Protein AF-C5IWW9-F1 (afdb_monomer)

Organism: Brassica rapa subsp. pekinensis (NCBI:txid51351)

InterPro domains:
  IPR004000 Actin family [PF00022] (5-110)
  IPR004000 Actin family [PR00190] (28-37)
  IPR004000 Actin family [PR00190] (51-62)
  IPR004000 Actin family [PR00190] (63-85)
  IPR004000 Actin family [PTHR11937] (9-110)
  IPR004001 Actin, conserved site [PS00406] (55-65)
  IPR043129 ATPase, nucleotide b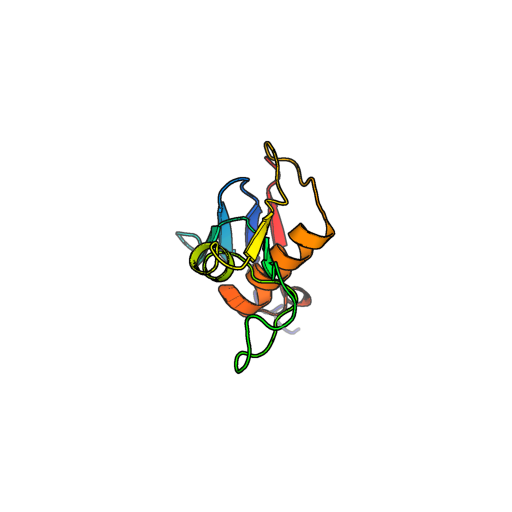inding domain [SSF53067] (5-110)

Mean predicted aligned error: 5.38 Å

Foldseek 3Di:
DDDPPPFWAKEWEQDQFWIFIPTPPDPGGQDIFGQKKWAFPDPPPDVPDPHDRIDGTPRRVVCVVGTDMDHQADPQRRNDPVSVVVVVCCVACPRVNHDVVSHHYDYDTD

Solvent-accessible surface area (backbone atoms only — not comparable to full-atom values): 6363 Å² total; per-residue (Å²): 129,82,74,76,74,84,64,64,33,35,38,39,39,63,38,41,66,39,31,36,29,29,52,64,88,55,98,59,63,77,34,77,41,43,36,37,38,17,28,70,72,54,92,76,79,57,75,92,52,88,82,62,80,63,33,52,23,62,64,20,60,78,40,50,92,57,29,48,76,46,59,29,34,52,93,37,39,79,78,33,66,78,51,42,51,53,49,51,49,42,48,33,54,66,66,68,61,49,64,66,92,72,37,57,72,48,74,54,82,100

Secondary structure (DSSP, 8-state):
-------PPEEEEE-SSEEEEEETT-SS-SEEEES-EEEESSTTS-TTS---S-EEHHHHHHTTTTEEEE-SEETTEES-HHHHHHHHHIIIIIII---GGGS-EEEE--

Sequence (110 aa):
MAEADDIQPIVCDNGTGMVKAGFAGDDAPRAVFPSVVGRPRHHGVMVGMNQKDAYVGDEAQSKRGILTLKYPIEHGVVSNWDDMEKIWHHTFYNELRIAPEEHPVLLTEA

Nearest PDB structures (foldseek):
  8j07-assembly1_d5  TM=9.933E-01  e=1.579E-17  Homo sapiens
  3w3d-assembly1_A  TM=9.469E-01  e=4.778E-17  Gallus gallus
  1yag-assembly1_A  TM=9.450E-01  e=1.278E-16  Saccharomyces cerevisiae
  4jhd-assembly2_D  TM=9.297E-01  e=1.130E-16  Drosophila melanogaster
  8glv-assembly1_Ld  TM=9.084E-01  e=3.513E-17  Chlamydomonas reinhardtii

pLDDT: mean 91.18, std 13.06, range [44.56, 98.75]

Radius of gyration: 15.79 Å; Cα contacts (8 Å, |Δi|>4): 195; chains: 1; bounding box: 46×25×44 Å

Structure (mmCIF, N/CA/C/O backbone):
data_AF-C5IWW9-F1
#
_entry.id   AF-C5IWW9-F1
#
loop_
_atom_site.group_PDB
_atom_site.id
_atom_site.type_symbol
_atom_site.label_atom_id
_atom_site.label_alt_id
_atom_site.label_comp_id
_atom_site.label_asym_id
_atom_site.label_entity_id
_atom_site.label_seq_id
_atom_site.pdbx_PDB_ins_code
_atom_site.Cartn_x
_atom_site.Cartn_y
_atom_site.Cartn_z
_atom_site.occupancy
_atom_site.B_iso_or_equiv
_atom_site.auth_seq_id
_atom_site.auth_comp_id
_atom_site.auth_asym_id
_atom_site.auth_atom_id
_atom_site.pdbx_PDB_model_num
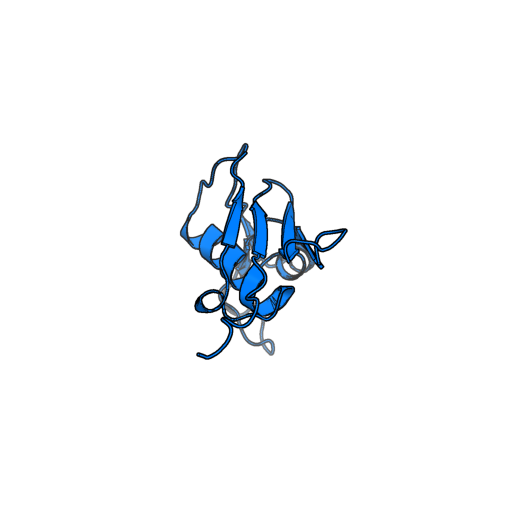ATOM 1 N N . MET A 1 1 ? 34.016 -0.231 -17.293 1.00 44.56 1 MET A N 1
ATOM 2 C CA . MET A 1 1 ? 32.789 0.568 -17.130 1.00 44.56 1 MET A CA 1
ATOM 3 C C . MET A 1 1 ? 31.763 -0.435 -16.661 1.00 44.56 1 MET A C 1
ATOM 5 O O . MET A 1 1 ? 31.471 -1.332 -17.435 1.00 44.56 1 MET A O 1
ATOM 9 N N . ALA A 1 2 ? 31.421 -0.439 -15.371 1.00 46.50 2 ALA A N 1
ATOM 10 C CA . ALA A 1 2 ? 30.396 -1.356 -14.882 1.00 46.50 2 ALA A CA 1
ATOM 11 C C . ALA A 1 2 ? 29.115 -1.025 -15.652 1.00 46.50 2 ALA A C 1
ATOM 13 O O . ALA A 1 2 ? 28.755 0.152 -15.732 1.00 46.50 2 ALA A O 1
ATOM 14 N N . GLU A 1 3 ? 28.520 -2.020 -16.306 1.00 52.97 3 GLU A N 1
ATOM 15 C CA . GLU A 1 3 ? 27.149 -1.886 -16.783 1.00 52.97 3 GLU A CA 1
ATOM 16 C C . GLU A 1 3 ? 26.326 -1.482 -15.560 1.00 52.97 3 GLU A C 1
ATOM 18 O O . GLU A 1 3 ? 26.519 -2.040 -14.480 1.00 52.97 3 GLU A O 1
ATOM 23 N N . ALA A 1 4 ? 25.525 -0.425 -15.678 1.00 57.94 4 ALA A N 1
ATOM 24 C CA . ALA A 1 4 ? 24.523 -0.167 -14.663 1.00 57.94 4 ALA A CA 1
ATOM 25 C C . ALA A 1 4 ? 23.684 -1.445 -14.608 1.00 57.94 4 ALA A C 1
ATOM 27 O O . ALA A 1 4 ? 23.055 -1.775 -15.612 1.00 57.94 4 ALA A O 1
ATOM 28 N N . ASP A 1 5 ? 23.771 -2.197 -13.506 1.00 59.06 5 ASP A N 1
ATOM 29 C CA . ASP A 1 5 ? 22.854 -3.301 -13.247 1.00 59.06 5 ASP A CA 1
ATOM 30 C C . ASP A 1 5 ? 21.450 -2.789 -13.578 1.00 59.06 5 ASP A C 1
ATOM 32 O O . ASP A 1 5 ? 21.096 -1.666 -13.207 1.00 59.06 5 ASP A O 1
ATOM 36 N N . ASP A 1 6 ? 20.702 -3.554 -14.368 1.00 72.81 6 ASP A N 1
ATOM 37 C CA . ASP A 1 6 ? 19.397 -3.161 -14.896 1.00 72.81 6 ASP A CA 1
ATOM 38 C C . ASP A 1 6 ? 18.395 -3.122 -13.729 1.00 72.81 6 ASP A C 1
ATOM 40 O O . ASP A 1 6 ? 17.687 -4.087 -13.435 1.00 72.81 6 ASP A O 1
ATOM 44 N N . ILE A 1 7 ? 18.432 -2.032 -12.958 1.00 88.25 7 ILE A N 1
ATOM 45 C CA . ILE A 1 7 ? 17.601 -1.836 -11.777 1.00 88.25 7 ILE A CA 1
ATOM 46 C C . ILE A 1 7 ? 16.161 -1.701 -12.259 1.00 88.25 7 ILE A C 1
ATOM 48 O O . ILE A 1 7 ? 15.739 -0.666 -12.781 1.00 88.25 7 ILE A O 1
ATOM 52 N N . GLN A 1 8 ? 15.397 -2.768 -12.053 1.00 94.50 8 GLN A N 1
ATOM 53 C CA . GLN A 1 8 ? 14.021 -2.857 -12.506 1.00 94.50 8 GLN A CA 1
ATOM 54 C C . GLN A 1 8 ? 13.131 -1.876 -11.715 1.00 94.50 8 GLN A C 1
ATOM 56 O O . GLN A 1 8 ? 13.074 -1.970 -10.483 1.00 94.50 8 GLN A O 1
ATOM 61 N N . PRO A 1 9 ? 12.419 -0.946 -12.380 1.00 97.25 9 PRO A N 1
ATOM 62 C CA . PRO A 1 9 ? 11.527 -0.011 -11.702 1.00 97.25 9 PRO A CA 1
ATOM 63 C C . PRO A 1 9 ? 10.354 -0.705 -11.005 1.00 97.25 9 PRO A C 1
ATOM 65 O O . PRO A 1 9 ? 9.876 -1.748 -11.454 1.00 97.25 9 PRO A O 1
ATOM 68 N N . ILE A 1 10 ? 9.829 -0.077 -9.958 1.00 98.12 10 ILE A N 1
ATOM 69 C CA . ILE A 1 10 ? 8.600 -0.487 -9.277 1.00 98.12 10 ILE A CA 1
ATOM 70 C C . ILE A 1 10 ? 7.426 0.322 -9.810 1.00 98.12 10 ILE A C 1
ATOM 72 O O . ILE A 1 10 ? 7.514 1.538 -9.958 1.00 98.12 10 ILE A O 1
ATOM 76 N N . VAL A 1 11 ? 6.305 -0.346 -10.055 1.00 98.19 11 VAL A N 1
ATOM 77 C CA . VAL A 1 11 ? 5.015 0.282 -10.352 1.00 98.19 11 VAL A CA 1
ATOM 78 C C . VAL A 1 11 ? 4.129 0.113 -9.125 1.00 98.19 11 VAL A C 1
ATOM 80 O O . VAL A 1 11 ? 3.899 -1.016 -8.694 1.00 98.19 11 VAL A O 1
ATOM 83 N N . CYS A 1 12 ? 3.639 1.214 -8.554 1.00 98.06 12 CYS A N 1
ATOM 84 C CA . CYS A 1 12 ? 2.772 1.209 -7.375 1.00 98.06 12 CYS A CA 1
ATOM 85 C C . CYS 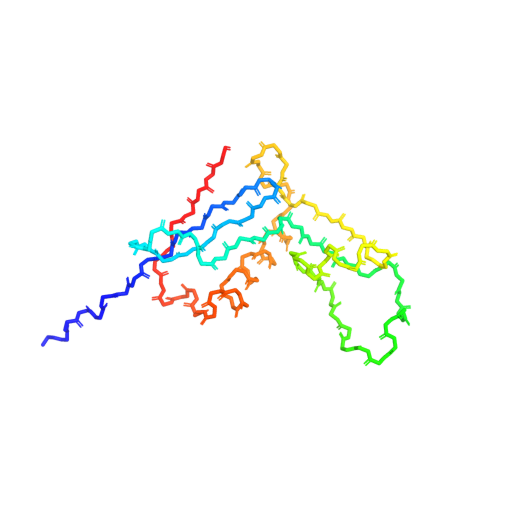A 1 12 ? 1.510 2.050 -7.622 1.00 98.0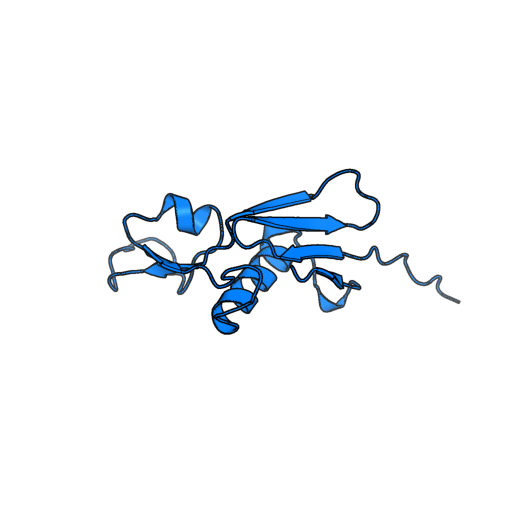6 12 CYS A C 1
ATOM 87 O O . CYS A 1 12 ? 1.560 3.280 -7.692 1.00 98.06 12 CYS A O 1
ATOM 89 N N . ASP A 1 13 ? 0.377 1.357 -7.742 1.00 97.88 13 ASP A N 1
ATOM 90 C CA . ASP A 1 13 ? -0.957 1.917 -7.937 1.00 97.88 13 ASP A CA 1
ATOM 91 C C . ASP A 1 13 ? -1.678 2.117 -6.596 1.00 97.88 13 ASP A C 1
ATOM 93 O O . ASP A 1 13 ? -2.025 1.144 -5.915 1.00 97.88 13 ASP A O 1
ATOM 97 N N . ASN A 1 14 ? -1.899 3.380 -6.214 1.00 96.88 14 ASN A N 1
ATOM 98 C CA . ASN A 1 14 ? -2.421 3.780 -4.901 1.00 96.88 14 ASN A CA 1
ATOM 99 C C . ASN A 1 14 ? -3.958 3.901 -4.914 1.00 96.88 14 ASN A C 1
ATOM 101 O O . ASN A 1 14 ? -4.525 4.980 -4.744 1.00 96.88 14 ASN A O 1
ATOM 105 N N . GLY A 1 15 ? -4.663 2.790 -5.125 1.00 96.62 15 GLY A N 1
ATOM 106 C CA . GLY A 1 15 ? -6.127 2.802 -5.178 1.00 96.62 15 GLY A CA 1
ATOM 107 C C . GLY A 1 15 ? -6.788 3.033 -3.812 1.00 96.62 15 GLY A C 1
ATOM 108 O O . GLY A 1 15 ? -6.321 2.540 -2.789 1.00 96.62 15 GLY A O 1
ATOM 109 N N . THR A 1 16 ? -7.951 3.698 -3.788 1.00 96.62 16 THR A N 1
ATOM 110 C CA . THR A 1 16 ? -8.757 3.911 -2.561 1.00 96.62 16 THR A CA 1
ATOM 111 C C . THR A 1 16 ? -9.129 2.611 -1.843 1.00 96.62 16 THR A C 1
ATOM 113 O O . THR A 1 16 ? -9.123 2.553 -0.619 1.00 96.62 16 THR A O 1
ATOM 116 N N . GLY A 1 17 ? -9.464 1.559 -2.594 1.00 96.56 17 GLY A N 1
ATOM 117 C CA . GLY A 1 17 ? -9.805 0.258 -2.014 1.00 96.56 17 GLY A CA 1
ATOM 118 C C . GLY A 1 17 ? -8.602 -0.668 -1.855 1.00 96.56 17 GLY A C 1
ATOM 119 O O . GLY A 1 17 ? -8.467 -1.330 -0.829 1.00 96.56 17 GLY A O 1
ATOM 120 N N . MET A 1 18 ? -7.747 -0.719 -2.877 1.00 98.00 18 MET A N 1
ATOM 121 C CA . MET A 1 18 ? -6.644 -1.673 -2.975 1.00 98.00 18 MET A CA 1
ATOM 122 C C . MET A 1 18 ? -5.394 -0.990 -3.519 1.00 98.00 18 MET A C 1
ATOM 124 O O . MET A 1 18 ? -5.469 -0.317 -4.552 1.00 98.00 18 MET A O 1
ATOM 128 N N . VAL A 1 19 ? -4.256 -1.265 -2.890 1.00 98.44 19 VAL A N 1
ATOM 129 C CA . VAL A 1 19 ? -2.933 -1.032 -3.466 1.00 98.44 19 VAL A CA 1
ATOM 130 C C . VAL A 1 19 ? -2.609 -2.181 -4.406 1.00 98.44 19 VAL A C 1
ATOM 132 O O . VAL A 1 19 ? -2.910 -3.339 -4.102 1.00 98.44 19 VAL A O 1
ATOM 135 N N . LYS A 1 20 ? -1.985 -1.870 -5.542 1.00 98.62 20 LYS A N 1
ATOM 136 C CA . LYS A 1 20 ? -1.391 -2.875 -6.431 1.00 98.62 20 LYS A CA 1
ATOM 137 C C . LYS A 1 20 ? 0.047 -2.483 -6.708 1.00 98.62 20 LYS A C 1
ATOM 139 O O . LYS A 1 20 ? 0.295 -1.350 -7.103 1.00 98.62 20 LYS A O 1
ATOM 144 N N . ALA A 1 21 ? 0.983 -3.400 -6.519 1.00 98.50 21 ALA A N 1
ATOM 145 C CA . ALA A 1 21 ? 2.390 -3.112 -6.745 1.00 98.50 21 ALA A CA 1
ATOM 146 C C . ALA A 1 21 ? 3.120 -4.287 -7.393 1.00 98.50 21 ALA A C 1
ATOM 148 O O . ALA A 1 21 ? 2.767 -5.450 -7.189 1.00 98.50 21 ALA A O 1
ATOM 149 N N . GLY A 1 22 ? 4.141 -3.986 -8.185 1.00 98.44 22 GLY A N 1
ATOM 150 C CA . GLY A 1 22 ? 4.947 -4.981 -8.885 1.00 98.44 22 GLY A CA 1
ATOM 151 C C . GLY A 1 22 ? 6.127 -4.342 -9.600 1.00 98.44 22 GLY A C 1
ATOM 152 O O . GLY A 1 22 ? 6.353 -3.137 -9.484 1.00 98.44 22 GLY A O 1
ATOM 153 N N . PHE A 1 23 ? 6.877 -5.151 -10.336 1.00 97.56 23 PHE A N 1
ATOM 154 C CA . PHE A 1 23 ? 8.029 -4.673 -11.084 1.00 97.56 23 PHE A CA 1
ATOM 155 C C . PHE A 1 23 ? 7.617 -4.341 -12.519 1.00 97.56 23 PHE A C 1
ATOM 157 O O . PHE A 1 23 ? 6.782 -5.021 -13.118 1.00 97.56 23 PHE A O 1
ATOM 164 N N . ALA A 1 24 ? 8.191 -3.283 -13.085 1.00 97.06 24 ALA A N 1
ATOM 165 C CA . ALA A 1 24 ? 7.940 -2.904 -14.468 1.00 97.06 24 ALA A CA 1
ATOM 166 C C . ALA A 1 24 ? 8.343 -4.049 -15.410 1.00 97.06 24 ALA A C 1
ATOM 168 O O . ALA A 1 24 ? 9.464 -4.546 -15.341 1.00 97.06 24 ALA A O 1
ATOM 169 N N . GLY A 1 25 ? 7.429 -4.459 -16.291 1.00 95.75 25 GLY A N 1
ATOM 170 C CA . GLY A 1 25 ? 7.622 -5.595 -17.197 1.00 95.75 25 GLY A CA 1
ATOM 171 C C . GLY A 1 25 ? 7.011 -6.913 -16.714 1.00 95.75 25 GLY A C 1
ATOM 172 O O . GLY A 1 25 ? 6.913 -7.835 -17.517 1.00 95.75 25 GLY A O 1
ATOM 173 N N . ASP A 1 26 ? 6.551 -7.006 -15.460 1.00 96.56 26 ASP A N 1
ATOM 174 C CA . ASP A 1 26 ? 5.705 -8.126 -15.034 1.00 96.56 26 ASP A CA 1
ATOM 175 C C . ASP A 1 26 ? 4.310 -8.029 -15.698 1.00 96.56 26 ASP A C 1
ATOM 177 O O . ASP A 1 26 ? 3.749 -6.939 -15.836 1.00 96.56 26 ASP A O 1
ATOM 181 N N . ASP A 1 27 ? 3.708 -9.174 -16.044 1.00 97.19 27 ASP A N 1
ATOM 182 C CA . ASP A 1 27 ? 2.367 -9.245 -16.662 1.00 97.19 27 ASP A CA 1
ATOM 183 C C . ASP A 1 27 ? 1.223 -8.858 -15.699 1.00 97.19 27 ASP A C 1
ATOM 185 O O . ASP A 1 27 ? 0.097 -8.582 -16.122 1.00 97.19 27 ASP A O 1
ATOM 189 N N . ALA A 1 28 ? 1.485 -8.880 -14.389 1.00 97.56 28 ALA A N 1
ATOM 190 C CA . ALA A 1 28 ? 0.513 -8.631 -13.329 1.00 97.56 28 ALA A CA 1
ATOM 191 C C . ALA A 1 28 ? 1.203 -8.064 -12.073 1.00 97.56 28 ALA A C 1
ATOM 193 O O . ALA A 1 28 ? 2.395 -8.307 -11.868 1.00 97.56 28 ALA A O 1
ATOM 194 N N . PRO A 1 29 ? 0.478 -7.342 -11.194 1.00 98.19 29 PRO A N 1
ATOM 195 C CA . PRO A 1 29 ? 1.039 -6.906 -9.920 1.00 98.19 29 PRO A CA 1
ATOM 196 C C . PRO A 1 29 ? 1.442 -8.114 -9.064 1.00 98.19 29 PRO A C 1
ATOM 198 O O . PRO A 1 29 ? 0.692 -9.085 -8.955 1.00 98.19 29 PRO A O 1
ATOM 201 N N . ARG A 1 30 ? 2.604 -8.032 -8.411 1.00 98.06 30 ARG A N 1
ATOM 202 C CA . ARG A 1 30 ? 3.064 -9.055 -7.458 1.00 98.06 30 ARG A CA 1
ATOM 203 C C . ARG A 1 30 ? 2.312 -9.002 -6.136 1.00 98.06 30 ARG A C 1
ATOM 205 O O . ARG A 1 30 ? 2.175 -10.026 -5.476 1.00 98.06 30 ARG A O 1
ATOM 212 N N . ALA A 1 31 ? 1.836 -7.819 -5.766 1.00 98.38 31 ALA A N 1
ATOM 213 C CA . ALA A 1 31 ? 1.114 -7.572 -4.533 1.00 98.38 31 ALA A CA 1
ATOM 214 C C . ALA A 1 31 ? -0.191 -6.834 -4.821 1.00 98.38 31 ALA A C 1
ATOM 216 O O . ALA A 1 31 ? -0.210 -5.852 -5.566 1.00 98.38 31 ALA A O 1
ATOM 217 N N . VAL A 1 32 ? -1.277 -7.302 -4.208 1.00 98.56 32 VAL A N 1
ATOM 218 C CA . VAL A 1 32 ? -2.590 -6.655 -4.238 1.00 98.56 32 VAL A CA 1
ATOM 219 C C . VAL A 1 32 ? -3.199 -6.780 -2.850 1.00 98.56 32 VAL A C 1
ATOM 221 O O . VAL A 1 32 ? -3.545 -7.884 -2.441 1.00 98.56 32 VAL A O 1
ATOM 224 N N . PHE A 1 33 ? -3.340 -5.668 -2.129 1.00 98.75 33 PHE A N 1
ATOM 225 C CA . PHE A 1 33 ? -3.812 -5.688 -0.740 1.00 98.75 33 PHE A CA 1
ATOM 226 C C . PHE A 1 33 ? -4.684 -4.466 -0.397 1.00 98.75 33 PHE A C 1
ATOM 228 O O . PHE A 1 33 ? -4.599 -3.440 -1.077 1.00 98.75 33 PHE A O 1
ATOM 235 N N . PRO A 1 34 ? -5.542 -4.542 0.640 1.00 98.56 34 PRO A N 1
ATOM 236 C CA . PRO A 1 34 ? -6.431 -3.443 1.017 1.00 98.56 34 PRO A CA 1
ATOM 237 C C . PRO A 1 34 ? -5.692 -2.177 1.473 1.00 98.56 34 PRO A C 1
ATOM 239 O O . PRO A 1 34 ? -4.789 -2.242 2.308 1.00 98.56 34 PRO A O 1
ATOM 242 N N . SER A 1 35 ? -6.143 -1.006 1.020 1.00 98.25 35 SER A N 1
ATOM 243 C CA . SER A 1 35 ? -5.568 0.303 1.380 1.00 98.25 35 SER A CA 1
ATOM 244 C C . SER A 1 35 ? -6.016 0.761 2.773 1.00 98.25 35 SER A C 1
ATOM 246 O O . SER A 1 35 ? -6.768 1.724 2.924 1.00 98.25 35 SER A O 1
ATOM 248 N N . VAL A 1 36 ? -5.612 0.028 3.813 1.00 98.62 36 VAL A N 1
ATOM 249 C CA . VAL A 1 36 ? -6.113 0.207 5.182 1.00 98.62 36 VAL A CA 1
ATOM 250 C C . VAL A 1 36 ? -5.006 0.086 6.222 1.00 98.62 36 VAL A C 1
ATOM 252 O O . VAL A 1 36 ? -4.141 -0.788 6.141 1.00 98.62 36 VAL A O 1
ATOM 255 N N . VAL A 1 37 ? -5.089 0.932 7.248 1.00 98.62 37 VAL A N 1
ATOM 256 C CA . VAL A 1 37 ? -4.237 0.887 8.439 1.00 98.62 37 VAL A CA 1
ATOM 257 C C . VAL A 1 37 ? -5.109 0.654 9.671 1.00 98.62 37 VAL A C 1
ATOM 259 O O . VAL A 1 37 ? -6.078 1.371 9.918 1.00 98.62 37 VAL A O 1
ATOM 262 N N . GLY A 1 38 ? -4.776 -0.360 10.464 1.00 97.69 38 GLY A N 1
ATOM 263 C CA . GLY A 1 38 ? -5.455 -0.711 11.704 1.00 97.69 38 GLY A CA 1
ATOM 264 C C . GLY A 1 38 ? -4.599 -0.423 12.933 1.00 97.69 38 GLY A C 1
ATOM 265 O O . GLY A 1 38 ? -3.439 -0.822 12.980 1.00 97.69 38 GLY A O 1
ATOM 266 N N . ARG A 1 39 ? -5.168 0.219 13.957 1.00 95.31 39 ARG A N 1
ATOM 267 C CA . ARG A 1 39 ? -4.507 0.425 15.262 1.00 95.31 39 ARG A CA 1
ATOM 268 C C . ARG A 1 39 ? -5.301 -0.215 16.401 1.00 95.31 39 ARG A C 1
ATOM 270 O O . ARG A 1 39 ? -6.530 -0.191 16.334 1.00 95.31 39 ARG A O 1
ATOM 277 N N . PRO A 1 40 ? -4.663 -0.779 17.439 1.00 92.75 40 PRO A N 1
ATOM 278 C CA . PRO A 1 40 ? -5.376 -1.420 18.548 1.00 92.75 40 PRO A CA 1
ATOM 279 C C . PRO A 1 40 ? -6.346 -0.473 19.266 1.00 92.75 40 PRO A C 1
ATOM 281 O O . PRO A 1 40 ? -5.985 0.656 19.587 1.00 92.75 40 PRO A O 1
ATOM 284 N N . ARG A 1 41 ? -7.575 -0.931 19.552 1.00 89.50 41 ARG A N 1
ATOM 285 C CA . ARG A 1 41 ? -8.588 -0.122 20.270 1.00 89.50 41 ARG A CA 1
ATOM 286 C C . ARG A 1 41 ? -8.268 0.081 21.746 1.00 89.50 41 ARG A C 1
ATOM 288 O O . ARG A 1 41 ? -8.560 1.130 22.309 1.00 89.50 41 ARG A O 1
ATOM 295 N N . HIS A 1 42 ? -7.706 -0.943 22.377 1.00 82.62 42 HIS A N 1
ATOM 296 C CA . HIS A 1 42 ? -7.427 -0.956 23.805 1.00 82.62 42 HIS A CA 1
ATOM 297 C C . HIS A 1 42 ? -6.007 -1.468 24.043 1.00 82.62 42 HIS A C 1
ATOM 299 O O . HIS A 1 42 ? -5.608 -2.506 23.506 1.00 82.62 42 HIS A O 1
ATOM 305 N N . HIS A 1 43 ? -5.259 -0.738 24.870 1.00 68.69 43 HIS A N 1
ATOM 306 C CA . HIS A 1 43 ? -3.929 -1.136 25.315 1.00 68.69 43 HIS A CA 1
ATOM 307 C C . HIS A 1 43 ? -4.042 -2.447 26.109 1.00 68.69 43 HIS A C 1
ATOM 309 O O . HIS A 1 43 ? -4.846 -2.544 27.033 1.00 68.69 43 HIS A O 1
ATOM 315 N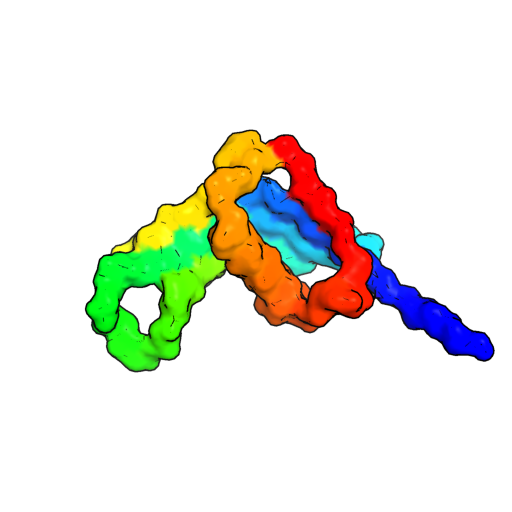 N . GLY A 1 44 ? -3.266 -3.466 25.729 1.00 67.25 44 GLY A N 1
ATOM 316 C CA . GLY A 1 44 ? -3.207 -4.740 26.456 1.00 67.25 44 GLY A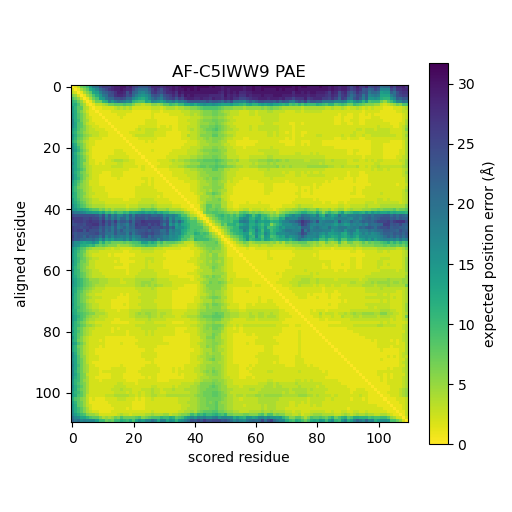 CA 1
ATOM 317 C C . GLY A 1 44 ? -4.168 -5.848 26.004 1.00 67.25 44 GLY A C 1
ATOM 318 O O . GLY A 1 44 ? -4.127 -6.920 26.589 1.00 67.25 44 GLY A O 1
ATOM 319 N N . VAL A 1 45 ? -4.978 -5.675 24.950 1.00 61.31 45 VAL A N 1
ATOM 320 C CA . VAL A 1 45 ? -5.812 -6.784 24.407 1.00 61.31 45 VAL A CA 1
ATOM 321 C C . VAL A 1 45 ? -4.965 -7.884 23.749 1.00 61.31 45 VAL A C 1
ATOM 323 O O . VAL A 1 45 ? -5.395 -9.026 23.626 1.00 61.31 45 VAL A O 1
ATOM 326 N N . MET A 1 46 ? -3.731 -7.563 23.364 1.00 64.06 46 MET A N 1
ATOM 327 C CA . MET A 1 46 ? -2.795 -8.478 22.712 1.00 64.06 46 MET A CA 1
ATOM 328 C C . MET A 1 46 ? -1.692 -8.944 23.671 1.00 64.06 46 MET A C 1
ATOM 330 O O . MET A 1 46 ? -0.507 -8.748 23.410 1.00 64.06 46 MET A O 1
ATOM 334 N N . VAL A 1 47 ? -2.061 -9.536 24.812 1.00 59.59 47 VAL A N 1
ATOM 335 C CA . VAL A 1 47 ? -1.081 -10.191 25.699 1.00 59.59 47 VAL A CA 1
ATOM 336 C C . VAL A 1 47 ? -0.513 -11.422 24.982 1.00 59.59 47 VAL A C 1
ATOM 338 O O . VAL A 1 47 ? -1.258 -12.335 24.642 1.00 59.59 47 VAL A O 1
ATOM 341 N N . GLY A 1 48 ? 0.800 -11.440 24.730 1.00 64.56 48 GLY A N 1
ATOM 342 C CA . GLY A 1 48 ? 1.509 -12.564 24.095 1.00 64.56 48 GLY A CA 1
ATOM 343 C C . GLY A 1 48 ? 1.730 -12.452 22.580 1.00 64.56 48 GLY A C 1
ATOM 344 O O . GLY A 1 48 ? 2.455 -13.268 22.019 1.00 64.56 48 GLY A O 1
ATOM 345 N N . MET A 1 49 ? 1.176 -11.434 21.915 1.00 64.25 49 MET A N 1
ATOM 346 C CA . MET A 1 49 ? 1.596 -11.037 20.564 1.00 64.25 49 MET A CA 1
ATOM 347 C C . MET A 1 49 ? 2.568 -9.860 20.676 1.00 64.25 49 MET A C 1
ATOM 349 O O . MET A 1 49 ? 2.364 -8.986 21.517 1.00 64.25 49 MET A O 1
ATOM 353 N N . ASN A 1 50 ? 3.594 -9.801 19.818 1.00 67.12 50 ASN A N 1
ATOM 354 C CA . ASN A 1 50 ? 4.386 -8.578 19.655 1.00 67.12 50 ASN A CA 1
ATOM 355 C C . ASN A 1 50 ? 3.417 -7.434 19.331 1.00 67.12 50 ASN A C 1
ATOM 357 O O . ASN A 1 50 ? 2.811 -7.429 18.257 1.00 67.12 50 ASN A O 1
ATOM 361 N N . GLN A 1 51 ? 3.217 -6.510 20.275 1.00 69.81 51 GLN A N 1
ATOM 362 C CA . GLN A 1 51 ? 2.352 -5.358 20.058 1.00 69.81 51 GLN A CA 1
ATOM 363 C C . GLN A 1 51 ? 2.968 -4.510 18.949 1.00 69.81 51 GLN A C 1
ATOM 365 O O . GLN A 1 51 ? 3.990 -3.863 19.153 1.00 69.81 51 GLN A O 1
ATOM 370 N N . LYS A 1 52 ? 2.353 -4.547 17.766 1.00 83.56 52 LYS A N 1
ATOM 371 C CA . LYS A 1 52 ? 2.605 -3.560 16.722 1.00 83.56 52 LYS A CA 1
ATOM 372 C C . LYS A 1 52 ? 1.722 -2.345 16.976 1.00 83.56 52 LYS A C 1
ATOM 374 O O . LYS A 1 52 ? 0.532 -2.496 17.269 1.00 83.56 52 LYS A O 1
ATOM 379 N N . ASP A 1 53 ? 2.288 -1.163 16.773 1.00 87.62 53 ASP A N 1
ATOM 380 C CA . ASP A 1 53 ? 1.550 0.100 16.853 1.00 87.62 53 ASP A CA 1
ATOM 381 C C . ASP A 1 53 ? 0.536 0.250 15.710 1.00 87.62 53 ASP A C 1
ATOM 383 O O . ASP A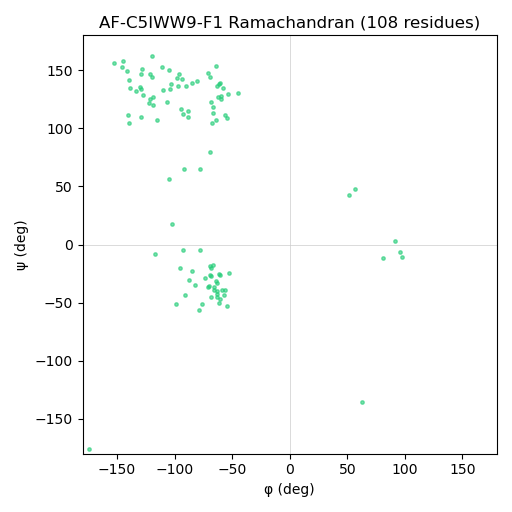 1 53 ? -0.489 0.917 15.858 1.00 87.62 53 ASP A O 1
ATOM 387 N N . ALA A 1 54 ? 0.799 -0.399 14.571 1.00 94.69 54 ALA A N 1
ATOM 388 C CA . ALA A 1 54 ? -0.080 -0.418 13.414 1.00 94.69 54 ALA A CA 1
ATOM 389 C C . ALA A 1 54 ? -0.022 -1.756 12.660 1.00 94.69 54 ALA A C 1
ATOM 391 O O . ALA A 1 54 ? 0.988 -2.461 12.651 1.00 94.69 54 ALA A O 1
ATOM 392 N N . TYR A 1 55 ? -1.130 -2.066 11.998 1.00 96.56 55 TYR A N 1
ATOM 393 C CA . TYR A 1 55 ? -1.329 -3.189 11.091 1.00 96.56 55 TYR A CA 1
ATOM 394 C C . TYR A 1 55 ? -1.743 -2.635 9.732 1.00 96.56 55 TYR A C 1
ATOM 396 O O . TYR A 1 55 ? -2.443 -1.627 9.686 1.00 96.56 55 TYR A O 1
ATOM 404 N N . VAL A 1 56 ? -1.354 -3.283 8.639 1.00 98.44 56 VAL A N 1
ATOM 405 C CA . VAL A 1 56 ? -1.644 -2.814 7.275 1.00 98.44 56 VAL A CA 1
ATOM 406 C C . VAL A 1 56 ? -2.274 -3.949 6.468 1.00 98.44 56 VAL A C 1
ATOM 408 O O . VAL A 1 56 ? -2.040 -5.122 6.770 1.00 98.44 56 VAL A O 1
ATOM 411 N N . GLY A 1 57 ? -3.118 -3.609 5.493 1.00 98.38 57 GLY A N 1
ATOM 412 C CA . GLY A 1 57 ? -3.634 -4.562 4.510 1.00 98.38 57 GLY A CA 1
ATOM 413 C C . GLY A 1 57 ? -4.485 -5.678 5.117 1.00 98.38 57 GLY A C 1
ATOM 414 O O . GLY A 1 57 ? -5.342 -5.444 5.978 1.00 98.38 57 GLY A O 1
ATOM 415 N N . ASP A 1 58 ? -4.242 -6.910 4.675 1.00 98.19 58 ASP A N 1
ATOM 416 C CA . ASP A 1 58 ? -5.009 -8.089 5.094 1.00 98.19 58 ASP A CA 1
ATOM 417 C C . ASP A 1 58 ? -4.868 -8.391 6.592 1.00 98.19 58 ASP A C 1
ATOM 419 O O . ASP A 1 58 ? -5.815 -8.850 7.245 1.00 98.19 58 ASP A O 1
ATOM 423 N N . GLU A 1 59 ? -3.714 -8.073 7.189 1.00 96.56 59 GLU A N 1
ATOM 424 C CA . GLU A 1 59 ? -3.508 -8.237 8.630 1.00 96.56 59 GLU A CA 1
ATOM 425 C C . GLU A 1 59 ? -4.427 -7.294 9.426 1.00 96.56 59 GLU A C 1
ATOM 427 O O . GLU A 1 59 ? -5.004 -7.689 10.443 1.00 96.56 59 GLU A O 1
ATOM 432 N N . ALA A 1 60 ? -4.620 -6.064 8.946 1.00 97.38 60 ALA A N 1
ATOM 433 C CA . ALA A 1 60 ? -5.548 -5.128 9.567 1.00 97.38 60 ALA A CA 1
ATOM 434 C C . ALA A 1 60 ? -7.009 -5.576 9.388 1.00 97.38 60 ALA A C 1
ATOM 436 O O . ALA A 1 60 ? -7.771 -5.588 10.360 1.00 97.38 60 ALA A O 1
ATOM 437 N N . GLN A 1 61 ? -7.393 -6.006 8.180 1.00 97.50 61 GLN A N 1
ATOM 438 C CA . GLN A 1 61 ? -8.751 -6.495 7.899 1.00 97.50 61 GLN A CA 1
ATOM 439 C C . GLN A 1 61 ? -9.122 -7.723 8.738 1.00 97.50 61 GLN A C 1
ATOM 441 O O . GLN A 1 61 ? -10.187 -7.754 9.363 1.00 97.50 61 GLN A O 1
ATOM 446 N N . SER A 1 62 ? -8.233 -8.717 8.811 1.00 96.62 62 SER A N 1
ATOM 447 C CA . SER A 1 62 ? -8.468 -9.941 9.592 1.00 96.62 62 SER A CA 1
ATOM 448 C C . SER A 1 62 ? -8.661 -9.661 11.088 1.00 96.62 62 SER A C 1
ATOM 450 O O . SER A 1 62 ? -9.384 -10.388 11.771 1.00 96.62 62 SER A O 1
ATOM 452 N N . LYS A 1 63 ? -8.092 -8.560 11.595 1.00 94.50 63 LYS A N 1
ATOM 453 C CA . LYS A 1 63 ? -8.168 -8.131 13.000 1.00 94.50 63 LYS A CA 1
ATOM 454 C C . LYS A 1 63 ? -9.166 -6.987 13.244 1.00 94.50 63 LYS A C 1
ATOM 456 O O . LYS A 1 63 ? -9.146 -6.374 14.314 1.00 94.50 63 LYS A O 1
ATOM 461 N N . ARG A 1 64 ? -10.108 -6.721 12.325 1.00 94.81 64 ARG A N 1
ATOM 462 C CA . ARG A 1 64 ? -11.093 -5.613 12.427 1.00 94.81 64 ARG A CA 1
ATOM 463 C C . ARG A 1 64 ? -11.910 -5.561 13.728 1.00 94.81 64 ARG A C 1
ATOM 465 O O . ARG A 1 64 ? -12.404 -4.500 14.098 1.00 94.81 64 ARG A O 1
ATOM 472 N N . GLY A 1 65 ? -12.073 -6.694 14.418 1.00 94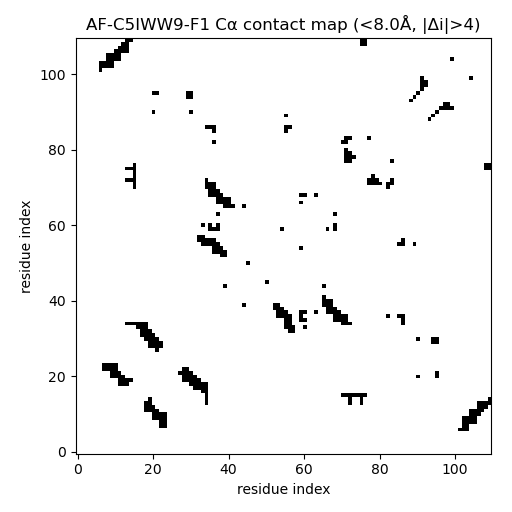.25 65 GLY A N 1
ATOM 473 C CA . GLY A 1 65 ? -12.796 -6.768 15.694 1.00 94.25 65 GLY A CA 1
ATOM 474 C C . GLY A 1 65 ? -12.071 -6.086 16.859 1.00 94.25 65 GLY A C 1
ATOM 475 O O . GLY A 1 65 ? -12.721 -5.614 17.788 1.00 94.25 65 GLY A O 1
ATOM 476 N N . ILE A 1 66 ? -10.740 -5.996 16.795 1.00 93.00 66 ILE A N 1
ATOM 477 C CA . ILE A 1 66 ? -9.892 -5.434 17.860 1.00 93.00 66 ILE A CA 1
ATOM 478 C C . ILE A 1 66 ? -9.123 -4.180 17.422 1.00 93.00 66 ILE A C 1
ATOM 480 O O . ILE A 1 66 ? -8.517 -3.504 18.257 1.00 93.00 66 ILE A O 1
ATOM 484 N N . LEU A 1 67 ? -9.163 -3.850 16.128 1.00 95.19 67 LEU A N 1
ATOM 485 C CA . LEU A 1 67 ? -8.521 -2.673 15.554 1.00 95.19 67 LEU A CA 1
ATOM 486 C C . LEU A 1 67 ? -9.541 -1.576 15.210 1.00 95.19 67 LEU A C 1
ATOM 488 O O . LEU A 1 67 ? -10.703 -1.829 14.878 1.00 95.19 67 LEU A O 1
ATOM 492 N N . THR A 1 68 ? -9.094 -0.330 15.286 1.00 96.50 68 THR A N 1
ATOM 493 C CA . THR A 1 68 ? -9.708 0.810 14.605 1.00 96.50 68 THR A CA 1
ATOM 494 C C . THR A 1 68 ? -9.073 0.905 13.227 1.00 96.50 68 THR A C 1
ATOM 496 O O . THR A 1 68 ? -7.870 1.143 13.132 1.00 96.50 68 THR A O 1
ATOM 499 N N . LEU A 1 69 ? -9.869 0.687 12.179 1.00 97.94 69 LEU A N 1
ATOM 500 C CA . LEU A 1 69 ? -9.421 0.743 10.789 1.00 97.94 69 LEU A CA 1
ATOM 501 C C . LEU A 1 69 ? -9.583 2.157 10.227 1.00 97.94 69 LEU A C 1
ATOM 503 O O . LEU A 1 69 ? -10.620 2.787 10.440 1.00 97.94 69 LEU A O 1
ATOM 507 N N . LYS A 1 70 ? -8.571 2.628 9.502 1.00 98.25 70 LYS A N 1
ATOM 508 C CA . LYS A 1 70 ? -8.559 3.895 8.766 1.00 98.25 70 LYS A CA 1
ATOM 509 C C . LYS A 1 70 ? -8.121 3.659 7.325 1.00 98.25 70 LYS A C 1
ATOM 511 O O . LYS A 1 70 ? -7.286 2.793 7.072 1.00 98.25 70 LYS A O 1
ATOM 516 N N . TYR A 1 71 ? -8.672 4.450 6.414 1.00 97.94 71 TYR A N 1
ATOM 517 C CA . TYR A 1 71 ? -8.384 4.405 4.984 1.00 97.94 71 TYR A CA 1
ATOM 518 C C . TYR A 1 71 ? -7.713 5.732 4.611 1.00 97.94 71 TYR A C 1
ATOM 520 O O . TYR A 1 71 ? -8.387 6.756 4.656 1.00 97.94 71 TYR A O 1
ATOM 528 N N . PRO A 1 72 ? -6.398 5.755 4.330 1.00 97.62 72 PRO A N 1
ATOM 529 C CA . PRO A 1 72 ? -5.660 7.003 4.122 1.00 97.62 72 PRO A CA 1
ATOM 530 C C . PRO A 1 72 ? -5.876 7.639 2.752 1.00 97.62 72 PRO A C 1
ATOM 532 O O . PRO A 1 72 ? -5.342 8.715 2.505 1.00 97.62 72 PRO A O 1
ATOM 535 N N . ILE A 1 73 ? -6.616 6.976 1.865 1.00 97.44 73 ILE A N 1
ATOM 536 C CA . ILE A 1 73 ? -6.960 7.464 0.535 1.00 97.44 73 ILE A CA 1
ATOM 537 C C . ILE A 1 73 ? -8.481 7.558 0.477 1.00 97.44 73 ILE A C 1
ATOM 539 O O . ILE A 1 73 ? -9.168 6.549 0.631 1.00 97.44 73 ILE A O 1
ATOM 543 N N . GLU A 1 74 ? -9.004 8.752 0.237 1.00 94.94 74 GLU A N 1
ATOM 544 C CA . GLU A 1 74 ? -10.431 9.042 0.129 1.00 94.94 74 GLU A CA 1
ATOM 545 C C . GLU A 1 74 ? -10.699 9.666 -1.238 1.00 94.94 74 GLU A C 1
ATOM 547 O O . GLU A 1 74 ? -10.118 10.689 -1.586 1.00 94.94 74 GLU A O 1
ATOM 552 N N . HIS A 1 75 ? -11.573 9.042 -2.032 1.00 93.56 75 HIS A N 1
ATOM 553 C CA . HIS A 1 75 ? -11.914 9.517 -3.380 1.00 93.56 75 HIS A CA 1
ATOM 554 C C . HIS A 1 75 ? -10.684 9.777 -4.276 1.00 93.56 75 HIS A C 1
ATOM 556 O O . HIS A 1 75 ? -10.628 10.786 -4.967 1.00 93.56 75 HIS A O 1
ATOM 562 N N . GLY A 1 76 ? -9.697 8.875 -4.242 1.00 93.69 76 GLY A N 1
ATOM 563 C CA . GLY A 1 76 ? -8.445 8.996 -5.006 1.00 93.69 76 GLY A CA 1
ATOM 564 C C . GLY A 1 76 ? -7.379 9.899 -4.376 1.00 93.69 76 GLY A C 1
ATOM 565 O O . GLY A 1 76 ? -6.218 9.827 -4.764 1.00 93.69 76 GLY A O 1
ATOM 566 N N . VAL A 1 77 ? -7.724 10.677 -3.347 1.00 96.12 77 VAL A N 1
ATOM 567 C CA . VAL A 1 77 ? -6.818 11.647 -2.722 1.00 96.12 77 VAL A CA 1
ATOM 568 C C . VAL A 1 77 ? -6.301 11.119 -1.389 1.00 96.12 77 VAL A C 1
ATOM 570 O O . VAL A 1 77 ? -7.071 10.639 -0.557 1.00 96.12 77 VAL A O 1
ATOM 573 N N . VAL A 1 78 ? -4.996 11.240 -1.147 1.00 97.44 78 VAL A N 1
ATOM 574 C CA . VAL A 1 78 ? -4.408 10.915 0.160 1.00 97.44 78 VAL A CA 1
ATOM 575 C C . VAL A 1 78 ? -4.904 11.920 1.210 1.00 97.44 78 VAL A C 1
ATOM 577 O O . VAL A 1 78 ? -4.568 13.103 1.156 1.00 97.44 78 VAL A O 1
ATOM 580 N N . SER A 1 79 ? -5.697 11.451 2.177 1.00 97.06 79 SER A N 1
ATOM 581 C CA . SER A 1 79 ? -6.240 12.246 3.288 1.00 97.06 79 SER A CA 1
ATOM 582 C C . SER A 1 79 ? -5.388 12.157 4.561 1.00 97.06 79 SER A C 1
ATOM 584 O O . SER A 1 79 ? -5.462 13.037 5.422 1.00 97.06 79 SER A O 1
ATOM 586 N N . ASN A 1 80 ? -4.549 11.120 4.693 1.00 98.06 80 ASN A N 1
ATOM 587 C CA . ASN A 1 80 ? -3.656 10.933 5.838 1.00 98.06 80 ASN A CA 1
ATOM 588 C C . ASN A 1 80 ? -2.275 10.413 5.408 1.00 98.06 80 ASN A C 1
ATOM 590 O O . ASN A 1 80 ? -2.106 9.230 5.115 1.00 98.06 80 ASN A O 1
ATOM 594 N N . TRP A 1 81 ? -1.277 11.298 5.423 1.00 98.00 81 TRP A N 1
ATOM 595 C CA . TRP A 1 81 ? 0.086 10.982 4.989 1.00 98.00 81 TRP A CA 1
ATOM 596 C C . TRP A 1 81 ? 0.829 10.029 5.935 1.00 98.00 81 TRP A C 1
ATOM 598 O O . TRP A 1 81 ? 1.519 9.137 5.453 1.00 98.00 81 TRP A O 1
ATOM 608 N N . ASP A 1 82 ? 0.620 10.124 7.253 1.00 98.25 82 ASP A N 1
ATOM 609 C CA . ASP A 1 82 ? 1.249 9.215 8.229 1.00 98.25 82 ASP A CA 1
ATOM 610 C C . ASP A 1 82 ? 0.799 7.756 8.043 1.00 98.25 82 ASP A C 1
ATOM 612 O O . ASP A 1 82 ? 1.525 6.808 8.359 1.00 98.25 82 ASP A O 1
ATOM 616 N N . ASP A 1 83 ? -0.449 7.558 7.619 1.00 98.31 83 ASP A N 1
ATOM 617 C CA . ASP A 1 83 ? -1.010 6.242 7.318 1.00 98.31 83 ASP A CA 1
ATOM 618 C C . ASP A 1 83 ? -0.623 5.782 5.909 1.00 98.31 83 ASP A C 1
ATOM 620 O O . ASP A 1 83 ? -0.345 4.597 5.719 1.00 98.31 83 ASP A O 1
ATOM 624 N N . MET A 1 84 ? -0.516 6.703 4.949 1.00 98.12 84 MET A N 1
ATOM 625 C CA . MET A 1 84 ? -0.004 6.390 3.615 1.00 98.12 84 MET A CA 1
ATOM 626 C C . MET A 1 84 ? 1.458 5.923 3.652 1.00 98.12 84 MET A C 1
ATOM 628 O O . MET A 1 84 ? 1.807 4.942 2.999 1.00 98.12 84 MET A O 1
ATOM 632 N N . GLU A 1 85 ? 2.299 6.540 4.483 1.00 98.19 85 GL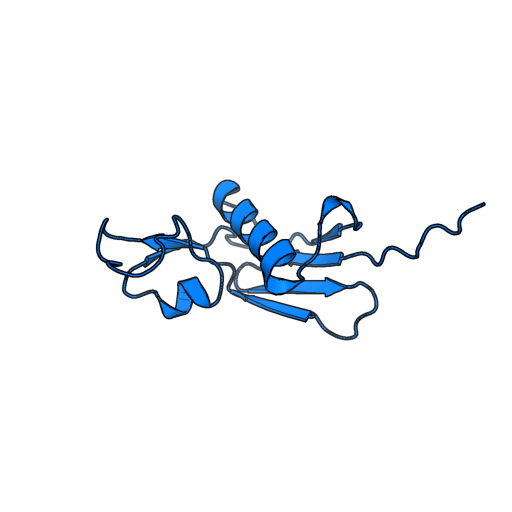U A N 1
ATOM 633 C CA . GLU A 1 85 ? 3.688 6.112 4.681 1.00 98.19 85 GLU A CA 1
ATOM 634 C C . GLU A 1 85 ? 3.773 4.665 5.191 1.00 98.19 85 GLU A C 1
ATOM 636 O O . GLU A 1 85 ? 4.592 3.876 4.720 1.00 98.19 85 GLU A O 1
ATOM 641 N N . LYS A 1 86 ? 2.872 4.263 6.098 1.00 98.44 86 LYS A N 1
ATOM 642 C CA . LYS A 1 86 ? 2.794 2.869 6.571 1.00 98.44 86 LYS A CA 1
ATOM 643 C C . LYS A 1 86 ? 2.372 1.913 5.463 1.00 98.44 86 LYS A C 1
ATOM 645 O O . LYS A 1 86 ? 2.870 0.788 5.424 1.00 98.44 86 LYS A O 1
ATOM 650 N N . ILE A 1 87 ? 1.472 2.347 4.578 1.00 98.44 87 ILE A N 1
ATOM 651 C CA . ILE A 1 87 ? 1.103 1.582 3.385 1.00 98.44 87 ILE A CA 1
ATOM 652 C C . ILE A 1 87 ? 2.321 1.392 2.483 1.00 98.44 87 ILE A C 1
ATOM 654 O O . ILE A 1 87 ? 2.625 0.252 2.148 1.00 98.44 87 ILE A O 1
ATOM 658 N N . TRP A 1 88 ? 3.065 2.449 2.150 1.00 98.50 88 TRP A N 1
ATOM 659 C CA . TRP A 1 88 ? 4.260 2.322 1.308 1.00 98.50 88 TRP A CA 1
ATOM 660 C C . TRP A 1 88 ? 5.350 1.470 1.950 1.00 98.50 88 TRP A C 1
ATOM 662 O O . TRP A 1 88 ? 5.912 0.600 1.288 1.00 98.50 88 TRP A O 1
ATOM 672 N N . HIS A 1 89 ? 5.603 1.642 3.248 1.00 98.38 89 HIS A N 1
ATOM 673 C CA . HIS A 1 89 ? 6.535 0.784 3.974 1.00 98.38 89 HIS A CA 1
ATOM 674 C C . HIS A 1 89 ? 6.116 -0.690 3.878 1.00 98.38 89 HIS A C 1
ATOM 676 O O . HIS A 1 89 ? 6.951 -1.565 3.653 1.00 98.38 89 HIS A O 1
ATOM 682 N N . HIS A 1 90 ? 4.824 -0.985 4.042 1.00 98.44 90 HIS A N 1
ATOM 683 C CA . HIS A 1 90 ? 4.305 -2.340 3.882 1.00 98.44 90 HIS A CA 1
ATOM 684 C C . HIS A 1 90 ? 4.488 -2.854 2.445 1.00 98.44 90 HIS A C 1
ATOM 686 O O . HIS A 1 90 ? 4.995 -3.962 2.268 1.00 98.44 90 HIS A O 1
ATOM 692 N N . THR A 1 91 ? 4.175 -2.037 1.433 1.00 98.56 91 THR A N 1
ATOM 693 C CA . THR A 1 91 ? 4.396 -2.369 0.019 1.00 98.56 91 THR A CA 1
ATOM 694 C C . THR A 1 91 ? 5.849 -2.761 -0.248 1.00 98.56 91 THR A C 1
ATOM 696 O O . THR A 1 91 ? 6.107 -3.823 -0.809 1.00 98.56 91 THR A O 1
ATOM 699 N N . PHE A 1 92 ? 6.814 -1.932 0.154 1.00 98.38 92 PHE A N 1
ATOM 700 C CA . PHE A 1 92 ? 8.215 -2.150 -0.209 1.00 98.38 92 PHE A CA 1
ATOM 701 C C . PHE A 1 92 ? 8.870 -3.259 0.612 1.00 98.38 92 PHE A C 1
ATOM 703 O O . PHE A 1 92 ? 9.432 -4.190 0.039 1.00 98.38 92 PHE A O 1
ATOM 710 N N . TYR A 1 93 ? 8.765 -3.213 1.940 1.00 98.12 93 TYR A N 1
ATOM 711 C CA . TYR A 1 93 ? 9.528 -4.120 2.800 1.00 98.12 93 TYR A CA 1
ATOM 712 C C . TYR A 1 93 ? 8.831 -5.458 3.056 1.00 98.12 93 TYR A C 1
ATOM 714 O O . TYR A 1 93 ? 9.511 -6.469 3.240 1.00 98.12 93 TYR A O 1
ATOM 722 N N . ASN A 1 94 ? 7.494 -5.501 3.064 1.00 97.38 94 ASN A N 1
ATOM 723 C CA . ASN A 1 94 ? 6.768 -6.727 3.403 1.00 97.38 94 ASN A CA 1
ATOM 724 C C . ASN A 1 94 ? 6.308 -7.477 2.153 1.00 97.38 94 ASN A C 1
ATOM 726 O O . ASN A 1 94 ? 6.559 -8.680 2.042 1.00 97.38 94 ASN A O 1
ATOM 730 N N . GLU A 1 95 ? 5.645 -6.767 1.240 1.00 98.25 95 GLU A N 1
ATOM 731 C CA . GLU A 1 95 ? 5.053 -7.365 0.045 1.00 98.25 95 GLU A CA 1
ATOM 732 C C . GLU A 1 95 ? 6.112 -7.621 -1.036 1.00 98.25 95 GLU A C 1
ATOM 734 O O . GLU A 1 95 ? 6.308 -8.763 -1.452 1.00 98.25 95 GLU A O 1
ATOM 739 N N . LEU A 1 96 ? 6.851 -6.584 -1.452 1.00 97.56 96 LEU A N 1
ATOM 740 C CA . LEU A 1 96 ? 7.872 -6.700 -2.503 1.00 97.56 96 LEU A CA 1
ATOM 741 C C . LEU A 1 96 ? 9.241 -7.160 -1.982 1.00 97.56 96 LEU A C 1
ATOM 743 O O . LEU A 1 96 ? 10.013 -7.737 -2.745 1.00 97.56 96 LEU A O 1
ATOM 747 N N . ARG A 1 97 ? 9.515 -6.955 -0.686 1.00 97.69 97 ARG A N 1
ATOM 748 C CA . ARG A 1 97 ? 10.769 -7.312 0.005 1.00 97.69 97 ARG A CA 1
ATOM 749 C C . ARG A 1 97 ? 12.013 -6.693 -0.637 1.00 97.69 97 ARG A C 1
ATOM 751 O O . ARG A 1 97 ? 13.011 -7.378 -0.852 1.00 97.69 97 ARG A O 1
ATOM 758 N N . ILE A 1 98 ? 11.936 -5.398 -0.920 1.00 96.44 98 ILE A N 1
ATOM 759 C CA . ILE A 1 98 ? 13.008 -4.611 -1.540 1.00 96.44 98 ILE A CA 1
ATOM 760 C C . ILE A 1 98 ? 13.460 -3.459 -0.640 1.00 96.44 98 ILE A C 1
ATOM 762 O O . ILE A 1 98 ? 12.722 -3.032 0.252 1.00 96.44 98 ILE A O 1
ATOM 766 N N . ALA A 1 99 ? 14.648 -2.927 -0.925 1.00 95.69 99 ALA A N 1
ATOM 767 C CA . ALA A 1 99 ? 15.093 -1.624 -0.448 1.00 95.69 99 ALA A CA 1
ATOM 768 C C . ALA A 1 99 ? 14.632 -0.546 -1.455 1.00 95.69 99 ALA A C 1
ATOM 770 O O . ALA A 1 99 ? 15.121 -0.533 -2.585 1.00 95.69 99 ALA A O 1
ATOM 771 N N . PRO A 1 100 ? 13.659 0.324 -1.124 1.00 94.19 100 PRO A N 1
ATOM 772 C CA . PRO A 1 100 ? 13.111 1.292 -2.078 1.00 94.19 100 PRO A CA 1
ATOM 773 C C . PRO A 1 100 ? 14.149 2.296 -2.605 1.00 94.19 100 PRO A C 1
ATOM 775 O O . PRO A 1 100 ? 13.994 2.798 -3.713 1.00 94.19 100 PRO A O 1
ATOM 778 N N . GLU A 1 101 ? 15.219 2.571 -1.858 1.00 95.19 101 GLU A N 1
ATOM 779 C CA . GLU A 1 101 ? 16.335 3.426 -2.278 1.00 95.19 101 GLU A CA 1
ATOM 780 C C . GLU A 1 101 ? 17.159 2.849 -3.441 1.00 95.19 101 GLU A C 1
ATOM 782 O O . GLU A 1 101 ? 17.877 3.592 -4.111 1.00 95.19 101 GLU A O 1
ATOM 787 N N . GLU A 1 102 ? 17.039 1.546 -3.698 1.00 94.81 102 GLU A N 1
ATOM 788 C CA . GLU A 1 102 ? 17.733 0.860 -4.786 1.00 94.81 102 GLU A CA 1
ATOM 789 C C . GLU A 1 102 ? 16.902 0.803 -6.068 1.00 94.81 102 GLU A C 1
ATOM 791 O O . GLU A 1 102 ? 17.428 0.344 -7.070 1.00 94.81 102 GLU A O 1
ATOM 796 N N . HIS A 1 103 ? 15.642 1.266 -6.079 1.00 95.94 103 HIS A N 1
ATOM 797 C CA . HIS A 1 103 ? 14.746 1.144 -7.233 1.00 95.94 103 HIS A CA 1
ATOM 798 C C . HIS A 1 103 ? 14.076 2.474 -7.622 1.00 95.94 103 HIS A C 1
ATOM 800 O O . HIS A 1 103 ? 13.514 3.162 -6.770 1.00 95.94 103 HIS A O 1
ATOM 806 N N . PRO A 1 104 ? 14.008 2.825 -8.921 1.00 96.94 104 PRO A N 1
ATOM 807 C CA . PRO A 1 104 ? 13.075 3.839 -9.395 1.00 96.94 104 PRO A CA 1
ATOM 808 C C . PRO A 1 104 ? 11.634 3.413 -9.097 1.00 96.94 104 PRO A C 1
ATOM 810 O O . PRO A 1 104 ? 11.273 2.255 -9.307 1.00 96.94 104 PRO A O 1
ATOM 813 N N . VAL A 1 105 ? 10.788 4.349 -8.663 1.00 97.00 105 VAL A N 1
ATOM 814 C CA . VAL A 1 105 ? 9.376 4.074 -8.362 1.00 97.00 105 VAL A CA 1
ATOM 815 C C . VAL A 1 105 ? 8.476 4.959 -9.216 1.00 97.00 105 VAL A C 1
ATOM 817 O O . VAL A 1 105 ? 8.575 6.185 -9.181 1.00 97.00 105 VAL A O 1
ATOM 820 N N . LEU A 1 106 ? 7.563 4.332 -9.954 1.00 97.25 106 LEU A N 1
ATOM 821 C CA . LEU A 1 106 ? 6.420 4.978 -10.586 1.00 97.25 106 LEU A CA 1
ATOM 822 C C . LEU A 1 106 ? 5.216 4.855 -9.649 1.00 97.25 106 LEU A C 1
ATOM 824 O O . LEU A 1 106 ? 4.741 3.751 -9.375 1.00 97.25 106 LEU A O 1
ATOM 828 N N . LEU A 1 107 ? 4.718 5.996 -9.178 1.00 95.50 107 LEU A N 1
ATOM 829 C CA . LEU A 1 107 ? 3.494 6.099 -8.385 1.00 95.50 107 LEU A CA 1
ATOM 830 C C . LEU A 1 107 ? 2.355 6.624 -9.255 1.00 95.50 107 LEU A C 1
ATOM 832 O O . LEU A 1 107 ? 2.558 7.555 -10.035 1.00 95.50 107 LEU A O 1
ATOM 836 N N . THR A 1 108 ? 1.162 6.051 -9.105 1.00 91.75 108 THR A N 1
ATOM 837 C CA . THR A 1 108 ? -0.057 6.604 -9.712 1.00 91.75 108 THR A CA 1
ATOM 838 C C . THR A 1 108 ? -0.811 7.477 -8.710 1.00 91.75 108 THR A C 1
ATOM 840 O O . THR A 1 108 ? -0.821 7.206 -7.503 1.00 91.75 108 THR A O 1
ATOM 843 N N . GLU A 1 109 ? -1.452 8.515 -9.236 1.00 78.88 109 GLU A N 1
ATOM 844 C CA . GLU A 1 109 ? -2.536 9.258 -8.593 1.00 78.88 109 GLU A CA 1
ATOM 845 C C . GLU A 1 109 ? -3.842 8.983 -9.357 1.00 78.88 109 GLU A C 1
ATOM 847 O O . GLU A 1 109 ? -3.796 8.630 -10.541 1.00 78.88 109 GLU A O 1
ATOM 852 N N . ALA A 1 110 ? -4.984 9.080 -8.672 1.00 60.62 110 ALA A N 1
ATOM 853 C CA . ALA A 1 110 ? -6.313 8.815 -9.227 1.00 60.62 110 ALA A CA 1
ATOM 854 C C . ALA A 1 110 ? -7.154 10.092 -9.317 1.00 60.62 110 ALA A C 1
ATOM 856 O O . ALA A 1 110 ? -7.072 10.913 -8.376 1.00 60.62 110 ALA A O 1
#